Protein AF-A0A9P6XQE5-F1 (afdb_monomer_lite)

Sequence (79 aa):
MCAMAIVHARVSRLVYGASDPKTGACGSVFDLLGDARHNHRVEIHGGVLAKEASTRLTNYFRAKRGKPPLLLEDHADEG

Structure (mmCIF, N/CA/C/O backbone):
data_AF-A0A9P6XQE5-F1
#
_entry.id   AF-A0A9P6XQE5-F1
#
loop_
_atom_site.group_PDB
_atom_site.id
_atom_site.type_symbol
_atom_site.label_atom_id
_atom_site.label_alt_id
_atom_site.label_comp_id
_atom_site.label_asym_id
_atom_site.label_entity_id
_atom_site.label_seq_id
_atom_site.pdbx_PDB_ins_code
_atom_site.Cartn_x
_atom_site.Cartn_y
_atom_site.Cartn_z
_atom_site.occupancy
_atom_site.B_iso_or_equiv
_atom_site.auth_seq_id
_atom_site.auth_comp_id
_atom_site.auth_asym_id
_atom_site.auth_atom_id
_atom_site.pdbx_PDB_model_num
ATOM 1 N N . MET A 1 1 ? 10.419 -6.042 3.387 1.00 93.75 1 MET A N 1
ATOM 2 C CA . MET A 1 1 ? 10.227 -7.380 2.780 1.00 93.75 1 MET A CA 1
ATOM 3 C C . MET A 1 1 ? 9.496 -7.291 1.439 1.00 93.75 1 MET A C 1
ATOM 5 O O . MET A 1 1 ? 10.152 -7.448 0.421 1.00 93.75 1 MET A O 1
ATOM 9 N N . CYS A 1 2 ? 8.190 -6.988 1.405 1.00 96.81 2 CYS A N 1
ATOM 10 C CA . CYS A 1 2 ? 7.376 -7.103 0.182 1.00 96.81 2 CYS A CA 1
ATOM 11 C C . CYS A 1 2 ? 7.832 -6.218 -0.993 1.00 96.81 2 CYS A C 1
ATOM 13 O O . CYS A 1 2 ? 7.830 -6.691 -2.120 1.00 96.81 2 CYS A O 1
ATOM 15 N N . ALA A 1 3 ? 8.281 -4.980 -0.748 1.00 95.62 3 ALA A N 1
ATOM 16 C CA . ALA A 1 3 ? 8.745 -4.085 -1.817 1.00 95.62 3 ALA A CA 1
ATOM 17 C C . ALA A 1 3 ? 9.866 -4.710 -2.676 1.00 95.62 3 ALA A C 1
ATOM 19 O O . ALA A 1 3 ? 9.776 -4.717 -3.897 1.00 95.62 3 ALA A O 1
ATOM 20 N N . MET A 1 4 ? 10.882 -5.327 -2.062 1.00 95.94 4 MET A N 1
ATOM 21 C CA . MET A 1 4 ? 11.959 -5.983 -2.824 1.00 95.94 4 MET A CA 1
ATOM 22 C C . MET A 1 4 ? 11.501 -7.270 -3.508 1.00 95.94 4 MET A C 1
ATOM 24 O O . MET A 1 4 ? 11.968 -7.579 -4.600 1.00 95.94 4 MET A O 1
ATOM 28 N N . ALA A 1 5 ? 10.545 -7.996 -2.920 1.00 97.25 5 ALA A N 1
ATOM 29 C CA . ALA A 1 5 ? 9.949 -9.152 -3.584 1.00 97.25 5 ALA A CA 1
ATOM 30 C C . ALA A 1 5 ? 9.233 -8.745 -4.886 1.00 97.25 5 ALA A C 1
ATOM 32 O O . ALA A 1 5 ? 9.392 -9.421 -5.896 1.00 97.25 5 ALA A O 1
ATOM 33 N N . ILE A 1 6 ? 8.517 -7.615 -4.887 1.00 97.62 6 ILE A N 1
ATOM 34 C CA . ILE A 1 6 ? 7.852 -7.050 -6.076 1.00 97.62 6 ILE A CA 1
ATOM 35 C C . ILE A 1 6 ? 8.878 -6.723 -7.172 1.00 97.62 6 ILE A C 1
ATOM 37 O O . ILE A 1 6 ? 8.677 -7.105 -8.326 1.00 97.62 6 ILE A O 1
ATOM 41 N N . VAL A 1 7 ? 9.994 -6.076 -6.810 1.00 96.75 7 VAL A N 1
ATOM 42 C CA . VAL A 1 7 ? 11.086 -5.758 -7.749 1.00 96.75 7 VAL A CA 1
ATOM 43 C C . VAL A 1 7 ? 11.694 -7.034 -8.334 1.00 96.75 7 VAL A C 1
ATOM 45 O O . VAL A 1 7 ? 11.782 -7.171 -9.553 1.00 96.75 7 VAL A O 1
ATOM 48 N N . HIS A 1 8 ? 12.073 -7.998 -7.491 1.00 96.69 8 HIS A N 1
ATOM 49 C CA . HIS A 1 8 ? 12.723 -9.232 -7.943 1.00 96.69 8 HIS A CA 1
ATOM 50 C C . HIS A 1 8 ? 11.794 -10.155 -8.741 1.00 96.69 8 HIS A C 1
ATOM 52 O O . HIS A 1 8 ? 12.259 -10.838 -9.652 1.00 96.69 8 HIS A O 1
ATOM 58 N N . ALA A 1 9 ? 10.490 -10.134 -8.458 1.00 97.88 9 ALA A N 1
ATOM 59 C CA . ALA A 1 9 ? 9.476 -10.837 -9.241 1.00 97.88 9 ALA A CA 1
ATOM 60 C C . ALA A 1 9 ? 9.103 -10.114 -10.549 1.00 97.88 9 ALA A C 1
ATOM 62 O O . ALA A 1 9 ? 8.333 -10.655 -11.338 1.00 97.88 9 ALA A O 1
ATOM 63 N N . ARG A 1 10 ? 9.645 -8.910 -10.793 1.00 97.31 10 ARG A N 1
ATOM 64 C CA . ARG A 1 10 ? 9.374 -8.080 -11.979 1.00 97.31 10 ARG A CA 1
ATOM 65 C C . ARG A 1 10 ? 7.893 -7.761 -12.177 1.00 97.31 10 ARG A C 1
ATOM 67 O O . ARG A 1 10 ? 7.398 -7.707 -13.302 1.00 97.31 10 ARG A O 1
ATOM 74 N N . VAL A 1 11 ? 7.178 -7.529 -11.080 1.00 97.75 11 VAL A N 1
ATOM 75 C CA . VAL A 1 11 ? 5.781 -7.086 -11.140 1.00 97.75 11 VAL A CA 1
ATOM 76 C C . VAL A 1 11 ? 5.729 -5.728 -11.838 1.00 97.75 11 VAL A C 1
ATOM 78 O O . VAL A 1 11 ? 6.426 -4.798 -11.441 1.00 97.75 11 VAL A O 1
ATOM 81 N N . SER A 1 12 ? 4.921 -5.602 -12.889 1.00 97.69 12 SER A N 1
ATOM 82 C CA . SER A 1 12 ? 4.833 -4.366 -13.678 1.00 97.69 12 SER A CA 1
ATOM 83 C C . SER A 1 12 ? 4.122 -3.236 -12.933 1.00 97.69 12 SER A C 1
ATOM 85 O O . SER A 1 12 ? 4.545 -2.085 -13.022 1.00 97.69 12 SER A O 1
ATOM 87 N N . ARG A 1 13 ? 3.064 -3.563 -12.180 1.00 97.56 13 ARG A N 1
ATOM 88 C CA . ARG A 1 13 ? 2.207 -2.587 -11.505 1.00 97.56 13 ARG A CA 1
ATOM 89 C C . ARG A 1 13 ? 1.811 -3.042 -10.106 1.00 97.56 13 ARG A C 1
ATOM 91 O O . ARG A 1 13 ? 1.358 -4.168 -9.914 1.00 97.56 13 ARG A O 1
ATOM 98 N N . LEU A 1 14 ? 1.940 -2.136 -9.143 1.00 97.38 14 LEU A N 1
ATOM 99 C CA . LEU A 1 14 ? 1.448 -2.281 -7.779 1.00 97.38 14 LEU A CA 1
ATOM 100 C C . LEU A 1 14 ? 0.254 -1.348 -7.569 1.00 97.38 14 LEU A C 1
ATOM 102 O O . LEU A 1 14 ? 0.393 -0.129 -7.653 1.00 97.38 14 LEU A O 1
ATOM 106 N N . VAL A 1 15 ? -0.894 -1.925 -7.217 1.00 97.88 15 VAL A N 1
ATOM 107 C CA . VAL A 1 15 ? -2.067 -1.181 -6.744 1.00 97.88 15 VAL A CA 1
ATOM 108 C C . VAL A 1 15 ? -2.325 -1.543 -5.287 1.00 97.88 15 VAL A C 1
ATOM 110 O O . VAL A 1 15 ? -2.369 -2.727 -4.952 1.00 97.88 15 VAL A O 1
ATOM 113 N N . TYR A 1 16 ? -2.476 -0.551 -4.410 1.00 97.31 16 TYR A N 1
ATOM 114 C CA . TYR A 1 16 ? -2.766 -0.787 -2.993 1.00 97.31 16 TYR A CA 1
ATOM 115 C C . TYR A 1 16 ? -3.808 0.191 -2.445 1.00 97.31 16 TYR A C 1
ATOM 117 O O . TYR A 1 16 ? -4.003 1.279 -2.984 1.00 97.31 16 TYR A O 1
ATOM 125 N N . GLY A 1 17 ? -4.467 -0.208 -1.354 1.00 97.62 17 GLY A N 1
ATOM 126 C CA . GLY A 1 17 ? -5.459 0.618 -0.667 1.00 97.62 17 GLY A CA 1
ATOM 127 C C . GLY A 1 17 ? -4.832 1.600 0.314 1.00 97.62 17 GLY A C 1
ATOM 128 O O . GLY A 1 17 ? -4.248 2.604 -0.084 1.00 97.62 17 GLY A O 1
ATOM 129 N N . ALA A 1 18 ? -4.961 1.326 1.612 1.00 97.25 18 ALA A N 1
ATOM 130 C CA . ALA A 1 18 ? -4.434 2.201 2.655 1.00 97.25 18 ALA A CA 1
ATOM 131 C C . ALA A 1 18 ? -2.895 2.231 2.679 1.00 97.25 18 ALA A C 1
ATOM 133 O O . ALA A 1 18 ? -2.244 1.195 2.531 1.00 97.25 18 ALA A O 1
ATOM 134 N N . SER A 1 19 ? -2.322 3.412 2.918 1.00 96.31 19 SER A N 1
ATOM 135 C CA . SER A 1 19 ? -0.898 3.560 3.225 1.00 96.31 19 SER A CA 1
ATOM 136 C C . SER A 1 19 ? -0.578 3.053 4.635 1.00 96.31 19 SER A C 1
ATOM 138 O O . SER A 1 19 ? -1.436 3.028 5.521 1.00 96.31 19 SER A O 1
ATOM 140 N N . ASP A 1 20 ? 0.677 2.658 4.850 1.00 96.81 20 ASP A N 1
ATOM 141 C CA . ASP A 1 20 ? 1.191 2.297 6.170 1.00 96.81 20 ASP A CA 1
ATOM 142 C C . ASP A 1 20 ? 2.168 3.378 6.662 1.00 96.81 20 ASP A C 1
ATOM 144 O O . ASP A 1 20 ? 3.355 3.333 6.324 1.00 96.81 20 ASP A O 1
ATOM 148 N N . PRO A 1 21 ? 1.709 4.334 7.490 1.00 95.19 21 PRO A N 1
ATOM 149 C CA . PRO A 1 21 ? 2.557 5.412 7.989 1.00 95.19 21 PRO A CA 1
ATOM 150 C C . PRO A 1 21 ? 3.617 4.941 8.994 1.00 95.19 21 PRO A C 1
ATOM 152 O O . PRO A 1 21 ? 4.503 5.716 9.337 1.00 95.19 21 PRO A O 1
ATOM 155 N N . LYS A 1 22 ? 3.531 3.704 9.507 1.00 95.12 22 LYS A N 1
ATOM 156 C CA . LYS A 1 22 ? 4.464 3.193 10.519 1.00 95.12 22 LYS A CA 1
ATOM 157 C C . LYS A 1 22 ? 5.628 2.435 9.913 1.00 95.12 22 LYS A C 1
ATOM 159 O O . LYS A 1 22 ? 6.729 2.527 10.446 1.00 95.12 22 LYS A O 1
ATOM 164 N N . THR A 1 23 ? 5.387 1.648 8.864 1.00 96.12 23 THR A N 1
ATOM 165 C CA . THR A 1 23 ? 6.425 0.777 8.284 1.00 96.12 23 THR A CA 1
ATOM 166 C C . THR A 1 23 ? 6.400 0.661 6.758 1.00 96.12 23 THR A C 1
ATOM 168 O O . THR A 1 23 ? 7.192 -0.092 6.189 1.00 96.12 23 THR A O 1
ATOM 171 N N . GLY A 1 24 ? 5.530 1.404 6.069 1.00 95.00 24 GLY A N 1
ATOM 172 C CA . GLY A 1 24 ? 5.367 1.303 4.621 1.00 95.00 24 GLY A CA 1
ATOM 173 C C . GLY A 1 24 ? 6.621 1.701 3.836 1.00 95.00 24 GLY A C 1
ATOM 174 O O . GLY A 1 24 ? 7.283 2.688 4.157 1.00 95.00 24 GLY A O 1
ATOM 175 N N . ALA A 1 25 ? 6.916 0.945 2.774 1.00 95.69 25 ALA A N 1
ATOM 176 C CA . ALA A 1 25 ? 8.105 1.114 1.927 1.00 95.69 25 ALA A CA 1
ATOM 177 C C . ALA A 1 25 ? 7.801 1.562 0.479 1.00 95.69 25 ALA A C 1
ATOM 179 O O . ALA A 1 25 ? 8.687 1.528 -0.376 1.00 95.69 25 ALA A O 1
ATOM 180 N N . CYS A 1 26 ? 6.552 1.956 0.215 1.00 93.75 26 CYS A N 1
ATOM 181 C CA . CYS A 1 26 ? 6.074 2.475 -1.069 1.00 93.75 26 CYS A CA 1
ATOM 182 C C . CYS A 1 26 ? 5.678 3.955 -0.916 1.00 93.75 26 CYS A C 1
ATOM 184 O O . CYS A 1 26 ? 4.506 4.297 -1.040 1.00 93.75 26 CYS A O 1
ATOM 186 N N . GLY A 1 27 ? 6.628 4.807 -0.524 1.00 88.00 27 GLY A N 1
ATOM 187 C CA . GLY A 1 27 ? 6.412 6.248 -0.342 1.00 88.00 27 GLY A CA 1
ATOM 188 C C . GLY A 1 27 ? 5.873 6.661 1.033 1.00 88.00 27 GLY A C 1
ATOM 189 O O . GLY A 1 27 ? 5.417 7.788 1.186 1.00 88.00 27 GLY A O 1
ATOM 190 N N . SER A 1 28 ? 5.887 5.767 2.032 1.00 91.44 28 SER A N 1
ATOM 191 C CA . SER A 1 28 ? 5.519 6.110 3.420 1.00 91.44 28 SER A CA 1
ATOM 192 C C . SER A 1 28 ? 6.765 6.418 4.257 1.00 91.44 28 SER A C 1
ATOM 194 O O . SER A 1 28 ? 7.279 7.526 4.196 1.00 91.44 28 SER A O 1
ATOM 196 N N . VAL A 1 29 ? 7.287 5.449 5.014 1.00 93.62 29 VAL A N 1
ATOM 197 C CA . VAL A 1 29 ? 8.540 5.624 5.772 1.00 93.62 29 VAL A CA 1
ATOM 198 C C . VAL A 1 29 ? 9.748 5.546 4.844 1.00 93.62 29 VAL A C 1
ATOM 200 O O . VAL A 1 29 ? 10.723 6.270 5.013 1.00 93.62 29 VAL A O 1
ATOM 203 N N . PHE A 1 30 ? 9.663 4.675 3.840 1.00 91.94 30 PHE A N 1
ATOM 204 C CA . PHE A 1 30 ? 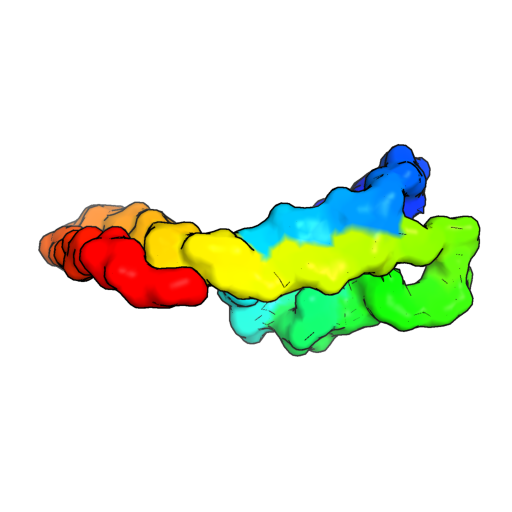10.656 4.545 2.784 1.00 91.94 30 PHE A CA 1
ATOM 205 C C . PHE A 1 30 ? 9.968 4.596 1.425 1.00 91.94 30 PHE A C 1
ATOM 207 O O . PHE A 1 30 ? 8.813 4.181 1.291 1.00 91.94 30 PHE A O 1
ATOM 214 N N . ASP A 1 31 ? 10.703 5.029 0.408 1.00 92.50 31 ASP A N 1
ATOM 215 C CA . ASP A 1 31 ? 10.324 4.848 -0.989 1.00 92.50 31 ASP A CA 1
ATOM 216 C C . ASP A 1 31 ? 11.323 3.923 -1.685 1.00 92.50 31 ASP A C 1
ATOM 218 O O . ASP A 1 31 ? 12.209 4.347 -2.422 1.00 92.50 31 ASP A O 1
ATOM 222 N N . LEU A 1 32 ? 11.223 2.627 -1.379 1.00 94.12 32 LEU A N 1
ATOM 223 C CA . LEU A 1 32 ? 12.117 1.642 -1.976 1.00 94.12 32 LEU A CA 1
ATOM 224 C C . LEU A 1 32 ? 11.753 1.383 -3.437 1.00 94.12 32 LEU A C 1
ATOM 226 O O . LEU A 1 32 ? 12.639 1.154 -4.243 1.00 94.12 32 LEU A O 1
ATOM 230 N N . LEU A 1 33 ? 10.471 1.415 -3.802 1.00 93.81 33 LEU A N 1
ATOM 231 C CA . LEU A 1 33 ? 10.071 1.151 -5.187 1.00 93.81 33 LEU A CA 1
ATOM 232 C C . LEU A 1 33 ? 10.399 2.316 -6.137 1.00 93.81 33 LEU A C 1
ATOM 234 O O . LEU A 1 33 ? 10.562 2.073 -7.332 1.00 93.81 33 LEU A O 1
ATOM 238 N N . GLY A 1 34 ? 10.533 3.544 -5.624 1.00 91.44 34 GLY A N 1
ATOM 239 C CA . GLY A 1 34 ? 10.952 4.719 -6.393 1.00 91.44 34 GLY A CA 1
ATOM 240 C C . GLY A 1 34 ? 12.465 4.866 -6.610 1.00 91.44 34 GLY A C 1
ATOM 241 O O . GLY A 1 34 ? 12.884 5.718 -7.394 1.00 91.44 34 GLY A O 1
ATOM 242 N N . ASP A 1 35 ? 13.311 4.059 -5.959 1.00 93.81 35 ASP A N 1
ATOM 243 C CA . ASP A 1 35 ? 14.770 4.195 -6.084 1.00 93.81 35 ASP A CA 1
ATOM 244 C C . ASP A 1 35 ? 15.255 3.804 -7.492 1.00 93.81 35 ASP A C 1
ATOM 246 O O . ASP A 1 35 ? 15.107 2.663 -7.942 1.00 93.81 35 ASP A O 1
ATOM 250 N N . ALA A 1 36 ? 15.885 4.765 -8.173 1.00 92.56 36 ALA A N 1
ATOM 251 C CA . ALA A 1 36 ? 16.367 4.648 -9.546 1.00 92.56 36 ALA A CA 1
ATOM 252 C C . ALA A 1 36 ? 17.471 3.593 -9.748 1.00 92.56 36 ALA A C 1
ATOM 254 O O . ALA A 1 36 ? 17.770 3.248 -10.891 1.00 92.56 36 ALA A O 1
ATOM 255 N N . ARG A 1 37 ? 18.080 3.083 -8.668 1.00 93.94 37 ARG A N 1
ATOM 256 C CA . ARG A 1 37 ? 19.106 2.028 -8.719 1.00 93.94 37 ARG A CA 1
ATOM 257 C C . ARG A 1 37 ? 18.525 0.638 -8.984 1.00 93.94 37 ARG A C 1
ATOM 259 O O . ARG A 1 37 ? 19.286 -0.284 -9.273 1.00 93.94 37 ARG A O 1
ATOM 266 N N . HIS A 1 38 ? 17.207 0.463 -8.896 1.00 94.44 38 HIS A N 1
ATOM 267 C CA . HIS A 1 38 ? 16.572 -0.804 -9.240 1.00 94.44 38 HIS A CA 1
ATOM 268 C C . HIS A 1 38 ? 16.640 -1.084 -10.744 1.00 94.44 38 HIS A C 1
ATOM 270 O O . HIS A 1 38 ? 16.432 -0.212 -11.585 1.00 94.44 38 HIS A O 1
ATOM 276 N N . ASN A 1 39 ? 16.884 -2.348 -11.087 1.00 93.81 39 ASN A N 1
ATOM 277 C CA . ASN A 1 39 ? 16.936 -2.836 -12.467 1.00 93.81 39 ASN A CA 1
ATOM 278 C C . ASN A 1 39 ? 15.548 -3.087 -13.090 1.00 93.81 39 ASN A C 1
ATOM 280 O O . ASN A 1 39 ? 15.459 -3.439 -14.265 1.00 93.81 39 ASN A O 1
ATOM 284 N N . HIS A 1 40 ? 14.476 -2.926 -12.313 1.00 96.69 40 HIS A N 1
ATOM 285 C CA . HIS A 1 40 ? 13.085 -3.053 -12.736 1.00 96.69 40 HIS A CA 1
ATOM 286 C C . HIS A 1 40 ? 12.268 -1.912 -12.129 1.00 96.69 40 HIS A C 1
ATOM 288 O O . HIS A 1 40 ? 12.419 -1.613 -10.945 1.00 96.69 40 HIS A O 1
ATOM 294 N N . ARG A 1 41 ? 11.408 -1.281 -12.936 1.00 96.00 41 ARG A N 1
ATOM 295 C CA . ARG A 1 41 ? 10.538 -0.179 -12.503 1.00 96.00 41 ARG A CA 1
ATOM 296 C C . ARG A 1 41 ? 9.111 -0.676 -12.346 1.00 96.00 41 ARG A C 1
ATOM 298 O O . ARG A 1 41 ? 8.596 -1.367 -13.221 1.00 96.00 41 ARG A O 1
ATOM 305 N N . VAL A 1 42 ? 8.490 -0.292 -11.238 1.00 96.81 42 VAL A N 1
ATOM 306 C CA . VAL A 1 42 ? 7.117 -0.664 -10.898 1.00 96.81 42 VAL A CA 1
ATOM 307 C C . VAL A 1 42 ? 6.249 0.583 -11.013 1.00 96.81 42 VAL A C 1
ATOM 309 O O . VAL A 1 42 ? 6.559 1.602 -10.402 1.00 96.81 42 VAL A O 1
ATOM 312 N N . GLU A 1 43 ? 5.165 0.516 -11.781 1.00 96.69 43 GLU A N 1
ATOM 313 C CA . GLU A 1 43 ? 4.126 1.547 -11.750 1.00 96.69 43 GLU A CA 1
ATOM 314 C C . GLU A 1 43 ? 3.340 1.418 -10.439 1.00 96.69 43 GLU A C 1
ATOM 316 O O . GLU A 1 43 ? 2.871 0.331 -10.101 1.00 96.69 43 GLU A O 1
ATOM 321 N N . ILE A 1 44 ? 3.190 2.507 -9.686 1.00 96.06 44 ILE A N 1
ATOM 322 C CA . ILE A 1 44 ? 2.557 2.480 -8.364 1.00 96.06 44 ILE A CA 1
ATOM 323 C C . ILE A 1 44 ? 1.288 3.323 -8.391 1.00 96.06 44 ILE A C 1
ATOM 325 O O . ILE A 1 44 ? 1.320 4.496 -8.755 1.00 96.06 44 ILE A O 1
ATOM 329 N N . HIS A 1 45 ? 0.180 2.736 -7.945 1.00 96.94 45 HIS A N 1
ATOM 330 C CA . HIS A 1 45 ? -1.075 3.442 -7.730 1.00 96.94 45 HIS A CA 1
ATOM 331 C C . HIS A 1 45 ? -1.633 3.103 -6.342 1.00 96.94 45 HIS A C 1
ATOM 333 O O . HIS A 1 45 ? -2.147 2.011 -6.100 1.00 96.94 45 HIS A O 1
ATOM 339 N N . GLY A 1 46 ? -1.474 4.031 -5.403 1.00 96.31 46 GLY A N 1
ATOM 340 C CA . GLY A 1 46 ? -1.961 3.892 -4.033 1.00 96.31 46 GLY A CA 1
ATOM 341 C C . GLY A 1 46 ? -3.301 4.582 -3.819 1.00 96.31 46 GLY A C 1
ATOM 342 O O . GLY A 1 46 ? -3.649 5.506 -4.546 1.00 96.31 46 GLY A O 1
ATOM 343 N N . GLY A 1 47 ? -4.020 4.182 -2.773 1.00 96.38 47 GLY A N 1
ATOM 344 C CA . GLY A 1 47 ? -5.223 4.880 -2.325 1.00 96.38 47 GLY A CA 1
ATOM 345 C C . GLY A 1 47 ? -6.548 4.250 -2.764 1.00 96.38 47 GLY A C 1
ATOM 346 O O . GLY A 1 47 ? -7.602 4.732 -2.354 1.00 96.38 47 GLY A O 1
ATOM 347 N N . VAL A 1 48 ? -6.526 3.166 -3.547 1.00 97.56 48 VAL A N 1
ATOM 348 C CA . VAL A 1 48 ? -7.751 2.534 -4.069 1.00 97.56 48 VAL A CA 1
ATOM 349 C C . VAL A 1 48 ? -8.551 1.917 -2.926 1.00 97.56 48 VAL A C 1
ATOM 351 O O . VAL A 1 48 ? -8.089 0.974 -2.284 1.00 97.56 48 VAL A O 1
ATOM 354 N N . LEU A 1 49 ? -9.749 2.448 -2.664 1.00 96.88 49 LEU A N 1
ATOM 355 C CA . LEU A 1 49 ? -10.579 2.054 -1.517 1.00 96.88 49 LEU A CA 1
ATOM 356 C C . LEU A 1 49 ? -9.812 2.164 -0.181 1.00 96.88 49 LEU A C 1
ATOM 358 O O . LEU A 1 49 ? -9.866 1.288 0.692 1.00 96.88 49 LEU A O 1
ATOM 362 N N . ALA A 1 50 ? -9.001 3.221 -0.030 1.00 96.50 50 ALA A N 1
ATOM 363 C CA . ALA A 1 50 ? -8.165 3.407 1.155 1.00 96.50 50 ALA A CA 1
ATOM 364 C C . ALA A 1 50 ? -8.978 3.538 2.450 1.00 96.50 50 ALA A C 1
ATOM 366 O O . ALA A 1 50 ? -8.533 3.053 3.497 1.00 96.50 50 ALA A O 1
ATOM 367 N N . LYS A 1 51 ? -10.165 4.157 2.400 1.00 95.75 51 LYS A N 1
ATOM 368 C CA . LYS A 1 51 ? -11.055 4.307 3.563 1.00 95.75 51 LYS A CA 1
ATOM 369 C C . LYS A 1 51 ? -11.521 2.936 4.055 1.00 95.75 51 LYS A C 1
ATOM 371 O O . LYS A 1 51 ? -11.427 2.632 5.243 1.00 95.75 51 LYS A O 1
ATOM 376 N N . GLU A 1 52 ? -11.931 2.065 3.147 1.00 96.56 52 GLU A N 1
ATOM 377 C CA . GLU A 1 52 ? -12.412 0.718 3.430 1.00 96.56 52 GLU A CA 1
ATOM 378 C C . GLU A 1 52 ? -11.273 -0.175 3.920 1.00 96.56 52 GLU A C 1
ATOM 380 O O . GLU A 1 52 ? -11.404 -0.842 4.949 1.00 96.56 52 GLU A O 1
ATOM 385 N N . ALA A 1 53 ? -10.129 -0.155 3.232 1.00 97.06 53 ALA A N 1
ATOM 386 C CA . ALA A 1 53 ? -8.949 -0.924 3.617 1.00 97.06 53 ALA A CA 1
ATOM 387 C C . ALA A 1 53 ? -8.435 -0.531 5.016 1.00 97.06 53 ALA A C 1
ATOM 389 O O . ALA A 1 53 ? -8.193 -1.399 5.861 1.00 97.06 53 ALA A O 1
ATOM 390 N N . SER A 1 54 ? -8.318 0.772 5.298 1.00 96.88 54 SER A N 1
ATOM 391 C CA . SER A 1 54 ? -7.865 1.274 6.605 1.00 96.88 54 SER A CA 1
ATOM 392 C C . SER A 1 54 ? -8.875 0.994 7.719 1.00 96.88 54 SE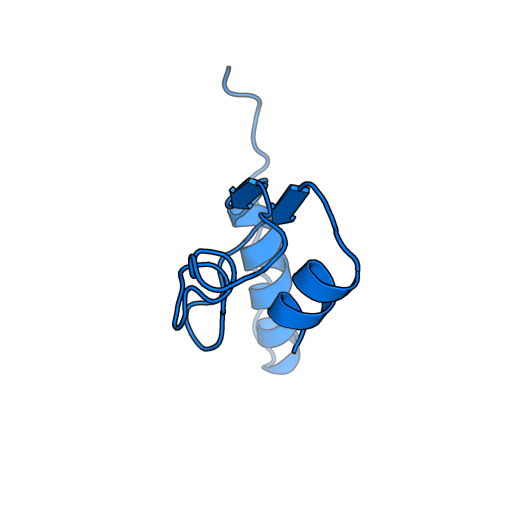R A C 1
ATOM 394 O O . SER A 1 54 ? -8.483 0.613 8.829 1.00 96.88 54 SER A O 1
ATOM 396 N N . THR A 1 55 ? -10.175 1.103 7.431 1.00 97.19 55 THR A N 1
ATOM 397 C CA . THR A 1 55 ? -11.239 0.780 8.389 1.00 97.19 55 THR A CA 1
ATOM 398 C C . THR A 1 55 ? -11.236 -0.699 8.745 1.00 97.19 55 THR A C 1
ATOM 400 O O . THR A 1 55 ? -11.328 -1.032 9.926 1.00 97.19 55 THR A O 1
ATOM 403 N N . ARG A 1 56 ? -11.044 -1.601 7.772 1.00 96.75 56 ARG A N 1
ATOM 404 C CA . ARG A 1 56 ? -10.926 -3.048 8.031 1.00 96.75 56 ARG A CA 1
ATOM 405 C C . ARG A 1 56 ? -9.788 -3.352 9.009 1.00 96.75 56 ARG A C 1
ATOM 407 O O . ARG A 1 56 ? -10.008 -4.037 10.009 1.00 96.75 56 ARG A O 1
ATOM 414 N N . LEU A 1 57 ? -8.599 -2.790 8.779 1.00 97.12 57 LEU A N 1
ATOM 415 C CA . LEU A 1 57 ? -7.450 -2.974 9.673 1.00 97.12 57 LEU A CA 1
ATOM 416 C C . LEU A 1 57 ? -7.694 -2.358 11.061 1.00 97.12 57 LEU A C 1
ATOM 418 O O . LEU A 1 57 ? -7.378 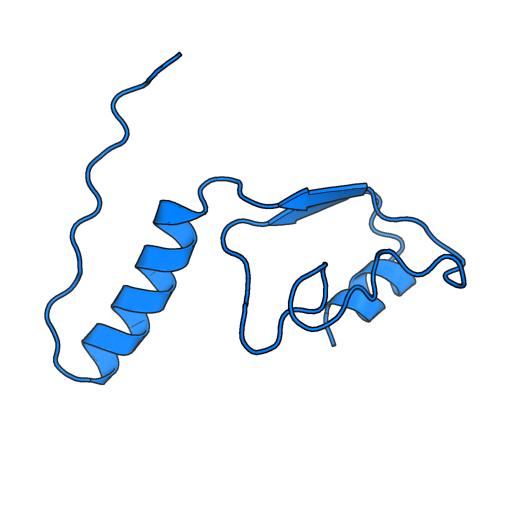-2.957 12.092 1.00 97.12 57 LEU A O 1
ATOM 422 N N . THR A 1 58 ? -8.303 -1.173 11.100 1.00 97.25 58 THR A N 1
ATOM 423 C CA . THR A 1 58 ? -8.666 -0.491 12.347 1.00 97.25 58 THR A CA 1
ATOM 424 C C . THR A 1 58 ? -9.648 -1.324 13.165 1.00 97.25 58 THR A C 1
ATOM 426 O O . THR A 1 58 ? -9.429 -1.528 14.363 1.00 97.25 58 THR A O 1
ATOM 429 N N . ASN A 1 59 ? -10.692 -1.853 12.527 1.00 98.00 59 ASN A N 1
ATOM 430 C CA . ASN A 1 59 ? -11.713 -2.680 13.158 1.00 98.00 59 ASN A CA 1
ATOM 431 C C . ASN A 1 59 ? -11.140 -3.987 13.702 1.00 98.00 59 ASN A C 1
ATOM 433 O O . ASN A 1 59 ? -11.461 -4.342 14.835 1.00 98.00 59 ASN A O 1
ATOM 437 N N . TYR A 1 60 ? -10.215 -4.631 12.982 1.00 98.00 60 TYR A N 1
ATOM 438 C CA . TYR A 1 60 ? -9.493 -5.801 13.489 1.00 98.00 60 TYR A CA 1
ATOM 439 C C . TYR A 1 60 ? -8.820 -5.515 14.841 1.00 98.00 60 TYR A C 1
ATOM 441 O O . TYR A 1 60 ? -9.051 -6.207 15.836 1.00 98.00 60 TYR A O 1
ATOM 449 N N . PHE A 1 61 ? -8.034 -4.438 14.928 1.00 98.00 61 PHE A N 1
ATOM 450 C CA . PHE A 1 61 ? -7.355 -4.107 16.179 1.00 98.00 61 PHE A CA 1
ATOM 451 C C . PHE A 1 61 ? -8.295 -3.532 17.251 1.00 98.00 61 PHE A C 1
ATOM 453 O O . PHE A 1 61 ? -7.998 -3.647 18.440 1.00 98.00 61 PHE A O 1
ATOM 460 N N . ARG A 1 62 ? -9.410 -2.887 16.882 1.00 98.19 62 ARG A N 1
ATOM 461 C CA . ARG A 1 62 ? -10.456 -2.462 17.832 1.00 98.19 62 ARG A CA 1
ATOM 462 C C . ARG A 1 62 ? -11.108 -3.670 18.495 1.00 98.19 62 ARG A C 1
ATOM 464 O O . ARG A 1 62 ? -11.137 -3.697 19.722 1.00 98.19 62 ARG A O 1
ATOM 471 N N . ALA A 1 63 ? -11.505 -4.673 17.713 1.00 98.12 63 ALA A N 1
ATOM 472 C CA . ALA A 1 63 ? -12.063 -5.923 18.220 1.00 98.12 63 ALA A CA 1
ATOM 473 C C . ALA A 1 63 ? -11.085 -6.624 19.176 1.00 98.12 63 ALA A C 1
ATOM 475 O O . ALA A 1 63 ? -11.453 -6.951 20.301 1.00 98.12 63 ALA A O 1
ATOM 476 N N . LYS A 1 64 ? -9.799 -6.719 18.802 1.00 98.25 64 LYS A N 1
ATOM 477 C CA . LYS A 1 64 ? -8.737 -7.261 19.674 1.00 98.25 64 LYS A CA 1
ATOM 478 C C . LYS A 1 64 ? -8.580 -6.505 21.008 1.00 98.25 64 LYS A C 1
ATOM 480 O O . LYS A 1 64 ? -8.060 -7.062 21.967 1.00 98.25 64 LYS A O 1
ATOM 485 N N . ARG A 1 65 ? -9.008 -5.239 21.075 1.00 98.44 65 ARG A N 1
ATOM 486 C CA . ARG A 1 65 ? -8.964 -4.374 22.271 1.00 98.44 65 ARG A CA 1
ATOM 487 C C . ARG A 1 65 ? -10.334 -4.193 22.945 1.00 98.44 65 ARG A C 1
ATOM 489 O O . ARG A 1 65 ? -10.463 -3.291 23.766 1.00 98.44 65 ARG A O 1
ATO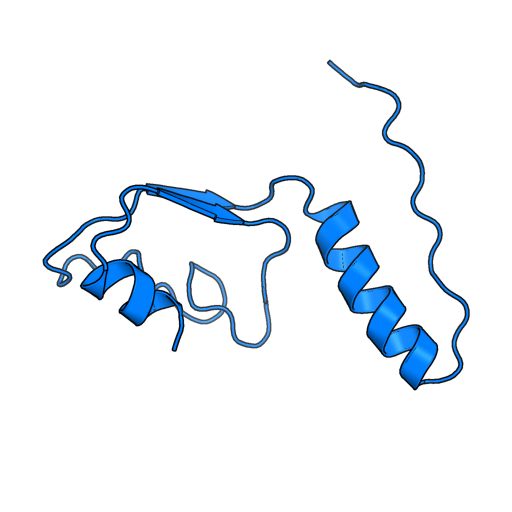M 496 N N . GLY A 1 66 ? -11.354 -4.969 22.569 1.00 98.06 66 GLY A N 1
ATOM 497 C CA . GLY A 1 66 ? -12.703 -4.872 23.144 1.00 98.06 66 GLY A CA 1
ATOM 498 C C . GLY A 1 66 ? -13.462 -3.584 22.798 1.00 98.06 66 GLY A C 1
ATOM 499 O O . GLY A 1 66 ? -14.334 -3.165 23.550 1.00 98.06 66 GLY A O 1
ATOM 500 N N . LYS A 1 67 ? -13.123 -2.917 21.686 1.00 98.19 67 LYS A N 1
ATOM 501 C CA . LYS A 1 67 ? -13.801 -1.694 21.221 1.00 98.19 67 LYS A CA 1
ATOM 502 C C . LYS A 1 67 ? -14.810 -2.027 20.111 1.00 98.19 67 LYS A C 1
ATOM 504 O O . LYS A 1 67 ? -14.478 -2.850 19.255 1.00 98.19 67 LYS A O 1
ATOM 509 N N . PRO A 1 68 ? -15.980 -1.358 20.054 1.00 96.62 68 PRO A N 1
ATOM 510 C CA . PRO A 1 68 ? -16.975 -1.596 19.005 1.00 96.62 68 PRO A CA 1
ATOM 511 C C . PRO A 1 68 ? -16.407 -1.251 17.619 1.00 96.62 68 PRO A C 1
ATOM 513 O O . PRO A 1 68 ? -15.553 -0.362 17.536 1.00 96.62 68 PRO A O 1
ATOM 516 N N . PRO A 1 69 ? -16.828 -1.912 16.530 1.00 96.12 69 PRO A N 1
ATOM 517 C CA . PRO A 1 69 ? -16.346 -1.600 15.186 1.00 96.12 69 PRO A CA 1
ATOM 518 C C . PRO A 1 69 ? -16.778 -0.194 14.747 1.00 96.12 69 PRO A C 1
ATOM 520 O O . PRO A 1 69 ? -17.781 0.340 15.212 1.00 96.12 69 PRO A O 1
ATOM 523 N N . LEU A 1 70 ? -15.996 0.411 13.859 1.00 95.44 70 LEU A N 1
ATOM 524 C CA . LEU A 1 70 ? -16.404 1.587 13.099 1.00 95.44 70 LEU A CA 1
ATOM 525 C C . LEU A 1 70 ? -17.318 1.134 11.961 1.00 95.44 70 LEU A C 1
ATOM 527 O O . LEU A 1 70 ? -17.012 0.140 11.292 1.00 95.44 70 LEU A O 1
ATOM 531 N N . LEU A 1 71 ? -18.411 1.862 11.753 1.00 90.06 71 LEU A N 1
ATOM 532 C CA . LEU A 1 71 ? -19.288 1.665 10.607 1.00 90.06 71 LEU A CA 1
ATOM 533 C C . LEU A 1 71 ? -18.641 2.300 9.376 1.00 90.06 71 LEU A C 1
ATOM 535 O O . LEU A 1 71 ? -18.097 3.402 9.452 1.00 90.06 71 LEU A O 1
ATOM 539 N N . LEU A 1 72 ? -18.670 1.573 8.263 1.00 81.94 72 LEU A N 1
ATOM 540 C CA . LEU A 1 72 ? -18.413 2.156 6.957 1.00 81.94 72 LEU A CA 1
ATOM 541 C C . LEU A 1 72 ? -19.724 2.784 6.502 1.00 81.94 72 LEU A C 1
ATOM 543 O O . LEU A 1 72 ? -20.746 2.107 6.477 1.00 81.94 72 LEU A O 1
ATOM 547 N N . GLU A 1 73 ? -19.694 4.071 6.194 1.00 75.25 73 GLU A N 1
ATOM 548 C CA . GLU A 1 73 ? -20.750 4.669 5.388 1.00 75.25 73 GLU A CA 1
ATOM 549 C C . GLU A 1 73 ? -20.534 4.196 3.957 1.00 75.25 73 GLU A C 1
ATOM 551 O O . GLU A 1 73 ? -19.411 4.294 3.443 1.00 75.25 73 GLU A O 1
ATOM 556 N N . ASP A 1 74 ? -21.584 3.646 3.354 1.00 60.91 74 ASP A N 1
ATOM 557 C CA . ASP A 1 74 ? -21.556 3.240 1.960 1.00 60.91 74 ASP A CA 1
ATOM 558 C C . ASP A 1 74 ? -21.252 4.468 1.101 1.00 60.91 74 ASP A C 1
ATOM 560 O O . ASP A 1 74 ? -21.899 5.512 1.219 1.00 60.91 74 ASP A O 1
ATOM 564 N N . HIS A 1 75 ? -20.243 4.340 0.242 1.00 56.06 75 HIS A N 1
ATOM 565 C CA . HIS A 1 75 ? -20.054 5.255 -0.869 1.00 56.06 75 HIS A CA 1
ATOM 566 C C . HIS A 1 75 ? -21.258 5.077 -1.798 1.00 56.06 75 HIS A C 1
ATOM 568 O O . HIS A 1 75 ? -21.260 4.211 -2.671 1.00 56.06 75 HIS A O 1
ATOM 574 N N . ALA A 1 76 ? -22.309 5.867 -1.577 1.00 46.62 76 ALA A N 1
ATOM 575 C CA . ALA A 1 76 ? -23.208 6.224 -2.655 1.00 46.62 76 ALA A CA 1
ATOM 576 C C . ALA A 1 76 ? -22.340 6.933 -3.699 1.00 46.62 76 ALA 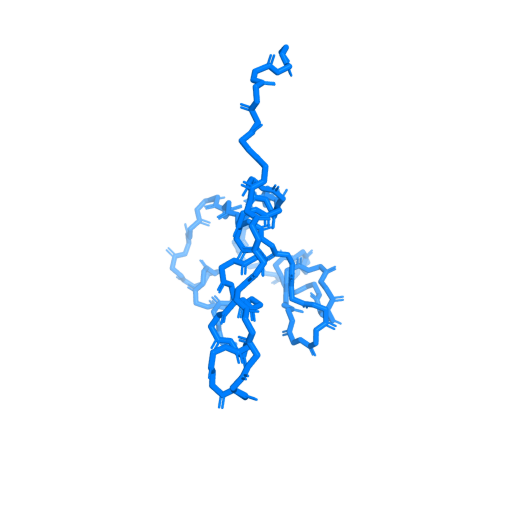A C 1
ATOM 578 O O . ALA A 1 76 ? -21.875 8.042 -3.467 1.00 46.62 76 ALA A O 1
ATOM 579 N N . ASP A 1 77 ? -22.016 6.178 -4.745 1.00 46.88 77 ASP A N 1
ATOM 580 C C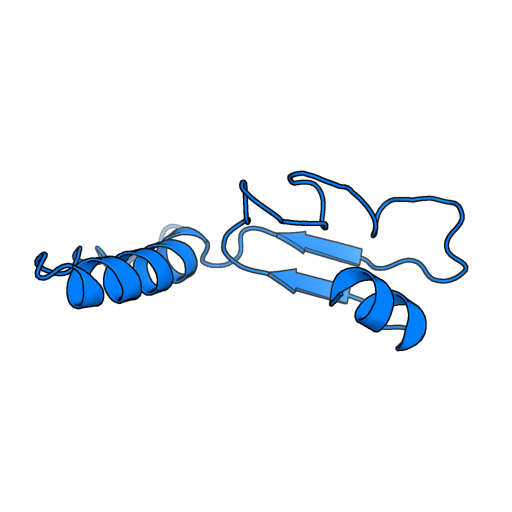A . ASP A 1 77 ? -21.660 6.605 -6.093 1.00 46.88 77 ASP A CA 1
ATOM 581 C C . ASP A 1 77 ? -21.599 8.135 -6.274 1.00 46.88 77 ASP A C 1
ATOM 583 O O . ASP A 1 77 ? -22.613 8.790 -6.514 1.00 46.88 77 ASP A O 1
ATOM 587 N N . GLU A 1 78 ? -20.405 8.711 -6.137 1.00 44.53 78 GLU A N 1
ATOM 588 C CA . GLU A 1 78 ? -20.115 10.051 -6.644 1.00 44.53 78 GLU A CA 1
ATOM 589 C C . GLU A 1 78 ? -19.106 9.920 -7.790 1.00 44.53 78 GLU A C 1
ATOM 591 O O . GLU A 1 78 ? -17.899 9.951 -7.558 1.00 44.53 78 GLU A O 1
ATOM 596 N N . GLY A 1 79 ? -19.652 9.778 -9.006 1.00 41.00 79 GLY A N 1
ATOM 597 C CA . GLY A 1 79 ? -19.157 10.405 -10.244 1.00 41.00 79 GLY A CA 1
ATOM 598 C C . GLY A 1 79 ? -17.951 9.789 -10.938 1.00 41.00 79 GLY A C 1
ATOM 599 O O . GLY A 1 79 ? -16.815 10.122 -10.539 1.00 41.00 79 GLY A O 1
#

InterPro domains:
  IPR002125 Cytidine and deoxycytidylate deaminase domain [PS51747] (1-43)
  IPR016193 Cytidine deaminase-like [SSF53927] (1-67)

pLDDT: mean 91.99, std 12.84, range [41.0, 98.44]

Foldseek 3Di:
DVLVVCLVVLPAEDEEAAADLPDGCVPHPHNPQPDPPRPHHYHYHYHDNNVVVVQVVVQVVCVVVVHHGDDDDDPPDDD

Radius of gyration: 15.65 Å; chains: 1; bounding box: 42×21×37 Å

Organism: NCBI:txid936053

Secondary structure (DSSP, 8-state):
-HHHHHHHTT-SEEEESS--TTT-TBTTS-BSTT-TT-SS--EEEE-TTHHHHHHHHHHHHHHHTTPPPPPPPP-----